Protein AF-A0A535BPN7-F1 (afdb_monomer_lite)

Foldseek 3Di:
DVLLLVLQLLLCVLPDDPVVSVVVSVVLVVLLCCCQPVVVVVVHDVVSNLVRPVSQVPVCVPPNHDVVSVVVSVVSSVVSNVNSVVSVVVVVVPD

Structure (mmCIF, N/CA/C/O backbone):
data_AF-A0A535BPN7-F1
#
_entry.id   AF-A0A535BPN7-F1
#
loop_
_atom_site.group_PDB
_atom_site.id
_atom_site.type_symbol
_atom_site.label_atom_id
_atom_site.label_alt_id
_atom_site.label_comp_id
_atom_site.label_asym_id
_atom_site.label_entity_id
_atom_site.label_seq_id
_atom_site.pdbx_PDB_ins_code
_atom_site.Cartn_x
_atom_site.Cartn_y
_atom_site.Cartn_z
_atom_site.occupancy
_atom_site.B_iso_or_equiv
_atom_site.auth_seq_id
_atom_site.auth_comp_id
_atom_site.auth_asym_id
_atom_site.auth_atom_id
_atom_site.pdbx_PDB_model_num
ATOM 1 N N . MET A 1 1 ? 5.587 -2.097 6.733 1.00 77.25 1 MET A N 1
ATOM 2 C CA . MET A 1 1 ? 5.342 -0.881 5.925 1.00 77.25 1 MET A CA 1
ATOM 3 C C . MET A 1 1 ? 6.377 -0.691 4.827 1.00 77.25 1 MET A C 1
ATOM 5 O O . MET A 1 1 ? 5.975 -0.725 3.676 1.00 77.25 1 MET A O 1
ATOM 9 N N . ALA A 1 2 ? 7.679 -0.599 5.127 1.00 82.88 2 ALA A N 1
ATOM 10 C CA . ALA A 1 2 ? 8.717 -0.461 4.091 1.00 82.88 2 ALA A CA 1
ATOM 11 C C . ALA A 1 2 ? 8.638 -1.536 2.986 1.00 82.88 2 ALA A C 1
ATOM 13 O O . ALA A 1 2 ? 8.632 -1.196 1.811 1.00 82.88 2 ALA A O 1
ATOM 14 N N . LEU A 1 3 ? 8.457 -2.813 3.354 1.00 85.50 3 LEU A N 1
ATOM 15 C CA . LEU A 1 3 ? 8.269 -3.906 2.389 1.00 85.50 3 LEU A CA 1
ATOM 16 C C . LEU A 1 3 ? 7.042 -3.710 1.481 1.00 85.50 3 LEU A C 1
ATOM 18 O O . LEU A 1 3 ? 7.096 -4.032 0.305 1.00 85.50 3 LEU A O 1
ATOM 22 N N . PHE A 1 4 ? 5.942 -3.178 2.016 1.00 87.88 4 PHE A N 1
ATOM 23 C CA . PHE A 1 4 ? 4.713 -2.961 1.249 1.00 87.88 4 PHE A CA 1
ATOM 24 C C . PHE A 1 4 ? 4.885 -1.822 0.239 1.00 87.88 4 PHE A C 1
ATOM 26 O O . PHE A 1 4 ? 4.519 -1.958 -0.922 1.00 87.88 4 PHE A O 1
ATOM 33 N N . VAL A 1 5 ? 5.530 -0.732 0.662 1.00 90.44 5 VAL A N 1
ATOM 34 C CA . VAL A 1 5 ? 5.913 0.375 -0.226 1.00 90.44 5 VAL A CA 1
ATOM 35 C C . VAL A 1 5 ? 6.876 -0.119 -1.309 1.00 90.44 5 VAL A C 1
ATOM 37 O O . VAL A 1 5 ? 6.675 0.168 -2.486 1.00 90.44 5 VAL A O 1
ATOM 40 N N . ALA A 1 6 ? 7.874 -0.922 -0.932 1.00 89.75 6 ALA A N 1
ATOM 41 C CA . ALA A 1 6 ? 8.812 -1.525 -1.871 1.00 89.75 6 ALA A CA 1
ATOM 42 C C . ALA A 1 6 ? 8.116 -2.473 -2.858 1.00 89.75 6 ALA A C 1
ATOM 44 O O . ALA A 1 6 ? 8.455 -2.462 -4.033 1.00 89.75 6 ALA A O 1
ATOM 45 N N . ALA A 1 7 ? 7.118 -3.245 -2.422 1.00 90.75 7 ALA A N 1
ATOM 46 C CA . ALA A 1 7 ? 6.336 -4.116 -3.296 1.00 90.75 7 ALA A CA 1
ATOM 47 C C . ALA A 1 7 ? 5.533 -3.327 -4.341 1.00 90.75 7 ALA A C 1
ATOM 49 O O . ALA A 1 7 ? 5.464 -3.741 -5.496 1.00 90.75 7 ALA A O 1
ATOM 50 N N . ILE A 1 8 ? 4.962 -2.181 -3.957 1.00 90.56 8 ILE A N 1
ATOM 51 C CA . ILE A 1 8 ? 4.248 -1.293 -4.885 1.00 90.56 8 IL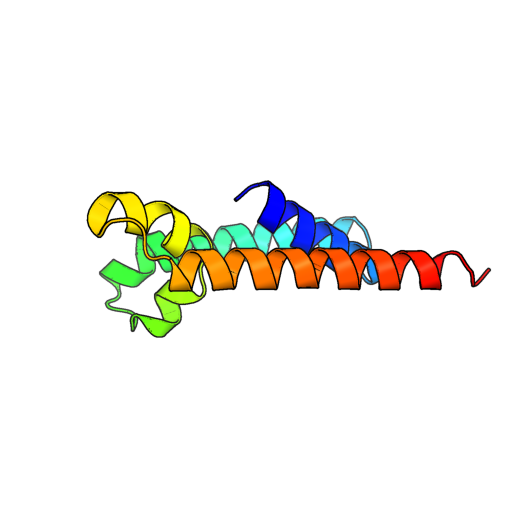E A CA 1
ATOM 52 C C . ILE A 1 8 ? 5.219 -0.674 -5.890 1.00 90.56 8 ILE A C 1
ATOM 54 O O . ILE A 1 8 ? 4.927 -0.698 -7.082 1.00 90.56 8 ILE A O 1
ATOM 58 N N . GLY A 1 9 ? 6.370 -0.169 -5.434 1.00 91.38 9 GLY A N 1
ATOM 59 C CA . GLY A 1 9 ? 7.389 0.392 -6.330 1.00 91.38 9 GLY A CA 1
ATOM 60 C C . GLY A 1 9 ? 7.945 -0.668 -7.276 1.00 91.38 9 GLY A C 1
ATOM 61 O O . GLY A 1 9 ? 8.007 -0.475 -8.482 1.00 91.38 9 GLY A O 1
ATOM 62 N N . TYR A 1 10 ? 8.235 -1.857 -6.750 1.00 91.25 10 TYR A N 1
ATOM 63 C CA . TYR A 1 10 ? 8.669 -2.995 -7.553 1.00 91.25 10 TYR A CA 1
ATOM 64 C C . TYR A 1 10 ? 7.638 -3.368 -8.623 1.00 91.25 10 TYR A C 1
ATOM 66 O O . TYR A 1 10 ? 7.993 -3.534 -9.786 1.00 91.25 10 TYR A O 1
ATOM 74 N N . LEU A 1 11 ? 6.355 -3.444 -8.266 1.00 91.25 11 LEU A N 1
ATOM 75 C CA . LEU A 1 11 ? 5.286 -3.655 -9.236 1.00 91.25 11 LEU A CA 1
ATOM 76 C C . LEU A 1 11 ? 5.303 -2.551 -10.307 1.00 91.25 11 LEU A C 1
ATOM 78 O O . LEU A 1 11 ? 5.427 -2.837 -11.496 1.00 91.25 11 LEU A O 1
ATOM 82 N N . ALA A 1 12 ? 5.222 -1.292 -9.888 1.00 90.62 12 ALA A N 1
ATOM 83 C CA . ALA A 1 12 ? 5.142 -0.122 -10.754 1.00 90.62 12 ALA A CA 1
ATOM 84 C C . ALA A 1 12 ? 6.341 0.011 -11.715 1.00 90.62 12 ALA A C 1
ATOM 86 O O . ALA A 1 12 ? 6.141 0.284 -12.905 1.00 90.62 12 ALA A O 1
ATOM 87 N N . ALA A 1 13 ? 7.559 -0.293 -11.263 1.00 89.00 13 ALA A N 1
ATOM 88 C CA . ALA A 1 13 ? 8.780 -0.321 -12.071 1.00 89.00 13 ALA A CA 1
ATOM 89 C C . ALA A 1 13 ? 8.712 -1.295 -13.268 1.00 89.00 13 ALA A C 1
ATOM 91 O O . ALA A 1 13 ? 9.420 -1.126 -14.268 1.00 89.00 13 ALA A O 1
ATOM 92 N N . GLY A 1 14 ? 7.814 -2.285 -13.228 1.00 85.31 14 GLY A N 1
ATOM 93 C CA . GLY A 1 14 ? 7.526 -3.150 -14.370 1.00 85.31 14 GLY A CA 1
ATOM 94 C C . GLY A 1 14 ? 7.010 -2.385 -15.601 1.00 85.31 14 GLY A C 1
ATOM 95 O O . GLY A 1 14 ? 7.312 -2.768 -16.739 1.00 85.31 14 GLY A O 1
ATOM 96 N N . TRP A 1 15 ? 6.295 -1.273 -15.396 1.00 86.25 15 TRP A N 1
ATOM 97 C CA . TRP A 1 15 ? 5.669 -0.464 -16.454 1.00 86.25 15 TRP A CA 1
ATOM 98 C C . TRP A 1 15 ? 6.201 0.968 -16.550 1.00 86.25 15 TRP A C 1
ATOM 100 O O . TRP A 1 15 ? 6.196 1.542 -17.638 1.00 86.25 15 TRP A O 1
ATOM 110 N N . LEU A 1 16 ? 6.646 1.553 -15.442 1.00 89.25 16 LEU A N 1
ATOM 111 C CA . LEU A 1 16 ? 7.011 2.963 -15.356 1.00 89.25 16 LEU A CA 1
ATOM 112 C C . LEU A 1 16 ? 8.519 3.175 -15.525 1.00 89.25 16 LEU A C 1
ATOM 114 O O . LEU A 1 16 ? 9.341 2.317 -15.213 1.00 89.25 16 LEU A O 1
ATOM 118 N N . ARG A 1 17 ? 8.888 4.367 -16.008 1.00 87.56 17 ARG A N 1
ATOM 119 C CA . ARG A 1 17 ? 10.276 4.848 -15.942 1.00 87.56 17 ARG A CA 1
ATOM 120 C C . ARG A 1 17 ? 10.639 5.146 -14.485 1.00 87.56 17 ARG A C 1
ATOM 122 O O . ARG A 1 17 ? 9.783 5.617 -13.741 1.00 87.56 17 ARG A O 1
ATOM 129 N N . SER A 1 18 ? 11.912 4.995 -14.121 1.00 85.75 18 SER A N 1
ATOM 130 C CA . SER A 1 18 ? 12.406 5.222 -12.749 1.00 85.75 18 SER A CA 1
ATOM 131 C C . SER A 1 18 ? 11.938 6.556 -12.137 1.00 85.75 18 SER A C 1
ATOM 133 O O . SER A 1 18 ? 11.427 6.577 -11.024 1.00 85.75 18 SER A O 1
ATOM 135 N N . ALA A 1 19 ? 12.002 7.665 -12.886 1.00 88.19 19 ALA A N 1
ATOM 136 C CA . ALA A 1 19 ? 11.532 8.965 -12.395 1.00 88.19 19 ALA A CA 1
ATOM 137 C C . ALA A 1 19 ? 10.020 9.008 -12.088 1.00 88.19 19 ALA A C 1
ATOM 139 O O . ALA A 1 19 ? 9.601 9.659 -11.133 1.00 88.19 19 ALA A O 1
ATOM 140 N N . ALA A 1 20 ? 9.199 8.321 -12.888 1.00 92.50 20 ALA A N 1
ATOM 141 C CA . ALA A 1 20 ? 7.751 8.285 -12.693 1.00 92.50 20 ALA A CA 1
ATOM 142 C C . ALA A 1 20 ? 7.361 7.349 -11.543 1.00 92.50 20 ALA A C 1
ATOM 144 O O . ALA A 1 20 ? 6.436 7.662 -10.802 1.00 92.50 20 ALA A O 1
ATOM 145 N N . ASP A 1 21 ? 8.085 6.243 -11.371 1.00 91.12 21 ASP A N 1
ATOM 146 C CA . ASP A 1 21 ? 7.897 5.322 -10.251 1.00 91.12 21 ASP A CA 1
ATOM 147 C C . ASP A 1 21 ? 8.219 5.997 -8.907 1.00 91.12 21 ASP A C 1
ATOM 149 O O . ASP A 1 21 ? 7.386 6.027 -8.002 1.00 91.12 21 ASP A O 1
ATOM 153 N N . THR A 1 22 ? 9.364 6.680 -8.812 1.00 91.94 22 THR A N 1
ATOM 154 C CA . THR A 1 22 ? 9.705 7.483 -7.627 1.00 91.94 22 THR A CA 1
ATOM 155 C C . THR A 1 22 ? 8.632 8.532 -7.334 1.00 91.94 22 THR A C 1
ATOM 157 O O . THR A 1 22 ? 8.185 8.650 -6.194 1.00 91.94 22 THR A O 1
ATOM 160 N N . GLY A 1 23 ? 8.168 9.255 -8.361 1.00 94.69 23 GLY A N 1
ATOM 161 C CA . GLY A 1 23 ? 7.087 10.232 -8.213 1.00 94.69 23 GLY A CA 1
ATOM 162 C C . GLY A 1 23 ? 5.782 9.611 -7.706 1.00 94.69 23 GLY A C 1
ATOM 163 O O . GLY A 1 23 ? 5.148 10.171 -6.812 1.00 94.69 23 GLY A O 1
ATOM 164 N N . LEU A 1 24 ? 5.408 8.436 -8.221 1.00 94.75 24 LEU A N 1
ATOM 165 C CA . LEU A 1 24 ? 4.231 7.686 -7.782 1.00 94.75 24 LEU A CA 1
ATOM 166 C C . LEU A 1 24 ? 4.336 7.292 -6.306 1.00 94.75 24 LEU A C 1
ATOM 168 O O . LEU A 1 24 ? 3.389 7.508 -5.549 1.00 94.75 24 LEU A O 1
ATOM 172 N N . ILE A 1 25 ? 5.478 6.747 -5.886 1.00 94.75 25 ILE A N 1
ATOM 173 C CA . ILE A 1 25 ? 5.693 6.338 -4.495 1.00 94.75 25 ILE A CA 1
ATOM 174 C C . ILE A 1 25 ? 5.675 7.547 -3.560 1.00 94.75 25 ILE A C 1
ATOM 176 O O 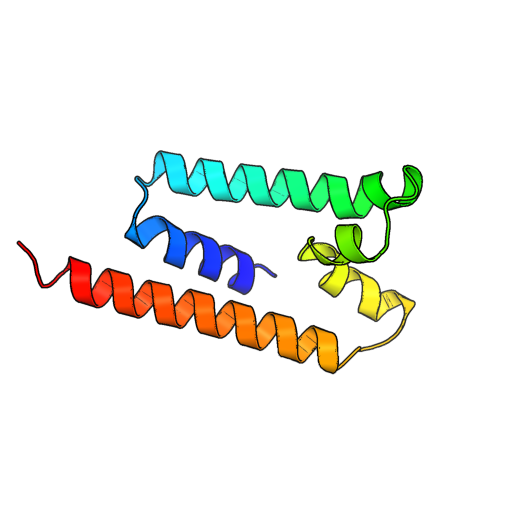. ILE A 1 25 ? 5.003 7.505 -2.528 1.00 94.75 25 ILE A O 1
ATOM 180 N N . SER A 1 26 ? 6.340 8.645 -3.923 1.00 94.44 26 SER A N 1
ATOM 181 C CA . SER A 1 26 ? 6.293 9.885 -3.141 1.00 94.44 26 SER A CA 1
ATOM 182 C C . SER A 1 26 ? 4.870 10.433 -3.019 1.00 94.44 26 SER A C 1
ATOM 184 O O . SER A 1 26 ? 4.448 10.800 -1.922 1.00 94.44 26 SER A O 1
ATOM 186 N N . PHE A 1 27 ? 4.110 10.447 -4.118 1.00 95.56 27 PHE A N 1
ATOM 187 C CA . PHE A 1 27 ? 2.718 10.893 -4.117 1.00 95.56 27 PHE A CA 1
ATOM 188 C C . PHE A 1 27 ? 1.831 10.003 -3.240 1.00 95.56 27 PHE A C 1
ATOM 190 O O . PHE A 1 27 ? 1.080 10.520 -2.415 1.00 95.56 27 PHE A O 1
ATOM 197 N N . LEU A 1 28 ? 1.944 8.677 -3.365 1.00 95.00 28 LEU A N 1
ATOM 198 C CA . LEU A 1 28 ? 1.196 7.723 -2.542 1.00 95.00 28 LEU A CA 1
ATOM 199 C C . LEU A 1 28 ? 1.489 7.905 -1.052 1.00 95.00 28 LEU A C 1
ATOM 201 O O . LEU A 1 28 ? 0.558 7.949 -0.250 1.00 95.00 28 LEU A O 1
ATOM 205 N N . LEU A 1 29 ? 2.763 8.058 -0.680 1.00 94.19 29 LEU A N 1
ATOM 206 C CA . LEU A 1 29 ? 3.157 8.300 0.709 1.00 94.19 29 LEU A CA 1
ATOM 207 C C . LEU A 1 29 ? 2.566 9.607 1.247 1.00 94.19 29 LEU A C 1
ATOM 209 O O . LEU A 1 29 ? 2.035 9.620 2.358 1.00 94.19 29 LEU A O 1
ATOM 213 N N . ALA A 1 30 ? 2.612 10.683 0.459 1.00 95.94 30 ALA A N 1
ATOM 214 C CA . ALA A 1 30 ? 2.003 11.955 0.834 1.00 95.94 30 ALA A CA 1
ATOM 215 C C . ALA A 1 30 ? 0.478 11.824 0.984 1.00 95.94 30 ALA A C 1
ATOM 217 O O . ALA A 1 30 ? -0.079 12.235 1.999 1.00 95.94 30 ALA A O 1
ATOM 218 N N . ALA A 1 31 ? -0.203 11.195 0.025 1.00 95.06 31 ALA A N 1
ATOM 219 C CA . ALA A 1 31 ? -1.647 10.978 0.081 1.00 95.06 31 ALA A CA 1
ATOM 220 C C . ALA A 1 31 ? -2.052 10.156 1.316 1.00 95.06 31 ALA A C 1
ATOM 222 O O . ALA A 1 31 ? -2.969 10.538 2.043 1.00 95.06 31 ALA A O 1
ATOM 223 N N . TRP A 1 32 ? -1.340 9.066 1.605 1.00 94.31 32 TRP A N 1
ATOM 224 C CA . TRP A 1 32 ? -1.561 8.252 2.801 1.00 94.31 32 TRP A CA 1
ATOM 225 C C . TRP A 1 32 ? -1.311 9.013 4.099 1.00 94.31 32 TRP A C 1
ATOM 227 O O . TRP A 1 32 ? -2.063 8.833 5.059 1.00 94.31 32 TRP A O 1
ATOM 237 N N . PHE A 1 33 ? -0.307 9.892 4.126 1.00 92.69 33 PHE A N 1
ATOM 238 C CA . PHE A 1 33 ? -0.079 10.788 5.254 1.00 92.69 33 PHE A CA 1
ATOM 239 C C . PHE A 1 33 ? -1.295 11.696 5.483 1.00 92.69 33 PHE A C 1
ATOM 241 O O . PHE A 1 33 ? -1.854 11.704 6.580 1.00 92.69 33 PHE A O 1
ATOM 248 N N . PHE A 1 34 ? -1.770 12.390 4.445 1.00 94.50 34 PHE A N 1
ATOM 249 C CA . PHE A 1 34 ? -2.955 13.247 4.550 1.00 94.50 34 PHE A CA 1
ATOM 250 C C . PHE A 1 34 ? -4.194 12.467 5.005 1.00 94.50 34 PHE A C 1
ATOM 252 O O . PHE A 1 34 ? -4.874 12.889 5.937 1.00 94.50 34 PHE A O 1
ATOM 259 N N . ILE A 1 35 ? -4.468 11.307 4.405 1.00 93.00 35 ILE A N 1
ATOM 260 C CA . ILE A 1 35 ? -5.629 10.482 4.762 1.00 93.00 35 ILE A CA 1
ATOM 261 C C . ILE A 1 35 ? -5.579 10.058 6.233 1.00 93.00 35 ILE A C 1
ATOM 263 O O . ILE A 1 35 ? -6.595 10.129 6.917 1.00 93.00 35 ILE A O 1
ATOM 267 N N . THR A 1 36 ? -4.424 9.620 6.736 1.00 90.88 36 THR A N 1
ATOM 268 C CA . THR A 1 36 ? -4.325 9.099 8.107 1.00 90.88 36 THR A CA 1
ATOM 269 C C . THR A 1 36 ? -4.278 10.189 9.167 1.00 90.88 36 THR A C 1
ATOM 271 O O . THR A 1 36 ? -4.890 10.009 10.214 1.00 90.88 36 THR A O 1
ATOM 274 N N . PHE A 1 37 ? -3.568 11.291 8.924 1.00 89.94 37 PHE A N 1
ATOM 275 C CA . PHE A 1 37 ? -3.347 12.314 9.950 1.00 89.94 37 PHE A CA 1
ATOM 276 C C . PHE A 1 37 ? -4.321 13.488 9.856 1.00 89.94 37 PHE A C 1
ATOM 278 O O . PHE A 1 37 ? -4.706 14.034 10.881 1.00 89.94 37 PHE A O 1
ATOM 285 N N . VAL A 1 38 ? -4.750 13.863 8.649 1.00 92.75 38 VAL A N 1
ATOM 286 C CA . VAL A 1 38 ? -5.693 14.975 8.433 1.00 92.75 38 VAL A CA 1
ATOM 287 C C . VAL A 1 38 ? -7.122 14.457 8.247 1.00 92.75 38 VAL A C 1
ATOM 289 O O . VAL A 1 38 ? -8.079 15.095 8.675 1.00 92.75 38 VAL A O 1
ATOM 292 N N . GLY A 1 39 ? -7.291 13.275 7.652 1.00 91.62 39 GLY A N 1
ATOM 293 C CA . GLY A 1 39 ? -8.604 12.679 7.400 1.00 91.62 39 GLY A CA 1
ATOM 294 C C . GLY A 1 39 ? -9.514 12.522 8.628 1.00 91.62 39 GLY A C 1
ATOM 295 O O . GLY A 1 39 ? -10.701 12.835 8.508 1.00 91.62 39 GLY A O 1
ATOM 296 N N . PRO A 1 40 ? -9.016 12.088 9.803 1.00 90.12 40 PRO A N 1
ATOM 297 C CA . PRO A 1 40 ? -9.834 12.006 11.014 1.00 90.12 40 PRO A CA 1
ATOM 298 C C . PRO A 1 40 ? -10.380 13.366 11.469 1.00 90.12 40 PRO A C 1
ATOM 300 O O . PRO A 1 40 ? -11.557 13.460 11.812 1.00 90.12 40 PRO A O 1
ATOM 303 N N . GLU A 1 41 ? -9.570 14.427 11.389 1.00 91.06 41 GLU A N 1
ATOM 304 C CA . GLU A 1 41 ? -9.979 15.806 11.716 1.00 91.06 41 GLU A CA 1
ATOM 305 C C . GLU A 1 41 ? -11.063 16.318 10.757 1.00 91.06 41 GLU A C 1
ATOM 307 O O . GLU A 1 41 ? -11.996 17.019 11.149 1.00 91.06 41 GLU A O 1
ATOM 312 N N . LEU A 1 42 ? -10.994 15.892 9.493 1.00 92.75 42 LEU A N 1
ATOM 313 C CA . LEU A 1 42 ? -12.010 16.162 8.475 1.00 92.75 42 LEU A CA 1
ATOM 314 C C . LEU A 1 42 ? -13.231 15.230 8.563 1.00 92.75 42 LEU A C 1
ATOM 316 O O . LEU A 1 42 ? -14.125 15.321 7.721 1.00 92.75 42 LEU A O 1
ATOM 320 N N . LYS A 1 43 ? -13.285 14.338 9.562 1.00 92.25 43 LYS A N 1
ATOM 321 C CA . LYS A 1 43 ? -14.350 13.340 9.759 1.00 92.25 43 LYS A CA 1
ATOM 322 C C . LYS A 1 43 ? -14.590 12.469 8.523 1.00 92.25 43 LYS A C 1
ATOM 324 O O . LYS A 1 43 ? -15.730 12.118 8.211 1.00 92.25 43 LYS A O 1
ATOM 329 N N . LEU A 1 44 ? -13.520 12.125 7.803 1.00 91.75 44 LEU A N 1
ATOM 330 C CA . LEU A 1 44 ? -13.624 11.220 6.663 1.00 91.75 44 LEU A CA 1
ATOM 331 C C . LEU A 1 44 ? -14.177 9.856 7.107 1.00 91.75 44 LEU A C 1
ATOM 333 O O . LEU A 1 44 ? -13.858 9.388 8.204 1.00 91.75 44 LEU A O 1
ATOM 337 N N . PRO A 1 45 ? -14.982 9.190 6.260 1.00 93.00 45 PRO A N 1
ATOM 338 C CA . PRO A 1 45 ? -15.520 7.882 6.594 1.00 93.00 45 PRO A CA 1
ATOM 339 C C . PRO A 1 45 ? -14.392 6.861 6.776 1.00 93.00 45 PRO A C 1
ATOM 341 O O . PRO A 1 45 ? -13.355 6.919 6.111 1.00 93.00 45 PRO A O 1
ATOM 344 N N . GLU A 1 46 ? -14.622 5.875 7.646 1.00 87.44 46 GLU A N 1
ATOM 345 C CA . GLU A 1 46 ? -13.629 4.853 8.005 1.00 87.44 46 GLU A CA 1
ATOM 346 C C . GLU A 1 46 ? -13.095 4.092 6.779 1.00 87.44 46 GLU A C 1
ATOM 348 O O . GLU A 1 46 ? -11.918 3.739 6.720 1.00 87.44 46 GLU A O 1
ATOM 353 N N . ALA A 1 47 ? -13.940 3.900 5.761 1.00 89.25 47 ALA A N 1
ATOM 354 C CA . ALA A 1 47 ? -13.548 3.304 4.488 1.00 89.25 47 ALA A CA 1
ATOM 355 C C . ALA A 1 47 ? -12.413 4.084 3.797 1.00 89.25 47 ALA A C 1
ATOM 357 O O . ALA A 1 47 ? -11.490 3.469 3.269 1.00 89.25 47 ALA A O 1
ATOM 358 N N . THR A 1 48 ? -12.436 5.420 3.849 1.00 91.62 48 THR A N 1
ATOM 359 C CA . THR A 1 48 ? -11.374 6.265 3.286 1.00 91.62 48 THR A CA 1
ATOM 360 C C . THR A 1 48 ? -10.100 6.162 4.113 1.00 91.62 48 THR A C 1
ATOM 362 O O . THR A 1 48 ? -9.014 6.060 3.549 1.00 91.62 48 THR A O 1
ATOM 365 N N . LEU A 1 49 ? -10.214 6.116 5.444 1.00 90.12 49 LEU A N 1
ATOM 366 C CA . LEU A 1 49 ? -9.056 5.955 6.329 1.00 90.12 49 LEU A CA 1
ATOM 367 C C . LEU A 1 49 ? -8.336 4.620 6.070 1.00 90.12 49 LEU A C 1
ATOM 369 O O . LEU A 1 49 ? -7.108 4.585 5.997 1.00 90.12 49 LEU A O 1
ATOM 373 N N . LYS A 1 50 ? -9.102 3.550 5.822 1.00 89.94 50 LYS A N 1
ATOM 374 C CA . LYS A 1 50 ? -8.616 2.205 5.465 1.00 89.94 50 LYS A CA 1
ATOM 375 C C . LYS A 1 50 ? -7.893 2.118 4.115 1.00 89.94 50 LYS A C 1
ATOM 377 O O . LYS A 1 50 ? -7.251 1.102 3.856 1.00 89.94 50 LYS A O 1
ATOM 382 N N . LEU A 1 51 ? -7.957 3.146 3.263 1.00 89.75 51 LEU A N 1
ATOM 383 C CA . LEU A 1 51 ? -7.158 3.203 2.028 1.00 89.75 51 LEU A CA 1
ATOM 384 C C . LEU A 1 51 ? -5.683 3.508 2.298 1.00 89.75 51 LEU A C 1
ATOM 386 O O . LEU A 1 51 ? -4.832 3.235 1.450 1.00 89.75 51 LEU A O 1
ATOM 390 N N . SER A 1 52 ? -5.372 4.082 3.460 1.00 90.69 52 SER A N 1
ATOM 391 C CA . SER A 1 52 ? -3.999 4.369 3.848 1.00 90.69 52 SER A CA 1
ATOM 392 C C . SER A 1 52 ? -3.318 3.150 4.450 1.00 90.69 52 SER A C 1
ATOM 394 O O . SER A 1 52 ? -3.806 2.563 5.414 1.00 90.69 52 SER A O 1
ATOM 396 N N . ALA A 1 53 ? -2.124 2.814 3.961 1.00 88.31 53 ALA A N 1
ATOM 397 C CA . ALA A 1 53 ? -1.312 1.775 4.590 1.00 88.31 53 ALA A CA 1
ATOM 398 C C . ALA A 1 53 ? -0.919 2.141 6.037 1.00 88.31 53 ALA A C 1
ATOM 400 O O . ALA A 1 53 ? -0.764 1.254 6.877 1.00 88.31 53 ALA A O 1
ATOM 401 N N . PHE A 1 54 ? -0.811 3.438 6.361 1.00 89.00 54 PHE A N 1
ATOM 402 C CA . PHE A 1 54 ? -0.494 3.899 7.717 1.00 89.00 54 PHE A CA 1
ATOM 403 C C . PHE A 1 54 ? -1.614 3.621 8.714 1.00 89.00 54 PHE A C 1
ATOM 405 O O . PHE A 1 54 ? -1.323 3.359 9.883 1.00 89.00 54 PHE A O 1
ATOM 412 N N . TYR A 1 55 ? -2.872 3.599 8.258 1.00 86.88 55 TYR A N 1
ATOM 413 C CA . TYR A 1 55 ? -4.014 3.265 9.107 1.00 86.88 55 TYR A CA 1
ATOM 414 C C . TYR A 1 55 ? -3.794 1.926 9.807 1.00 86.88 55 TYR A C 1
ATOM 416 O O . TYR A 1 55 ? -3.917 1.842 11.026 1.00 86.88 55 TYR A O 1
ATOM 424 N N . TYR A 1 56 ? -3.365 0.910 9.059 1.00 85.69 56 TYR A N 1
ATOM 425 C CA . TYR A 1 56 ? -3.151 -0.439 9.577 1.00 85.69 56 TYR A CA 1
ATOM 426 C C . TYR A 1 56 ? -1.886 -0.619 10.416 1.00 85.69 56 TYR A C 1
ATOM 428 O O . TYR A 1 56 ? -1.729 -1.642 11.080 1.00 85.69 56 TYR A O 1
ATOM 436 N N . TYR A 1 57 ? -0.972 0.349 10.379 1.00 82.06 57 TYR A N 1
ATOM 437 C CA . TYR A 1 57 ? 0.189 0.363 11.262 1.00 82.06 57 TYR A CA 1
ATOM 438 C C . TYR A 1 57 ? -0.140 1.007 12.615 1.00 82.06 57 TYR A C 1
ATOM 440 O O . TYR A 1 57 ? 0.308 0.522 13.649 1.00 82.06 57 TYR A O 1
ATOM 448 N N . GLY A 1 58 ? -0.943 2.078 12.615 1.00 77.38 58 GLY A N 1
ATOM 449 C CA . GLY A 1 58 ? -1.314 2.811 13.829 1.00 77.38 58 GLY A CA 1
ATOM 450 C C . GLY A 1 58 ? -2.473 2.189 14.613 1.00 77.38 58 GLY A C 1
ATOM 451 O O . GLY A 1 58 ? -2.455 2.203 15.841 1.00 77.38 58 GLY A O 1
ATOM 452 N N . THR A 1 59 ? -3.469 1.601 13.938 1.00 79.31 59 THR A N 1
ATOM 453 C CA . THR A 1 59 ? -4.657 1.036 14.615 1.00 79.31 59 THR A CA 1
ATOM 454 C C . THR A 1 59 ? -4.352 -0.060 15.636 1.00 79.31 59 THR A C 1
ATOM 456 O O . THR A 1 59 ? -4.990 -0.021 16.689 1.00 79.31 59 THR A O 1
ATOM 459 N N . PRO A 1 60 ? -3.409 -0.999 15.409 1.00 81.25 60 PRO A N 1
ATOM 460 C CA . PRO A 1 60 ? -3.104 -2.038 16.389 1.00 81.25 60 PRO A CA 1
ATOM 461 C C . PRO A 1 60 ? -2.649 -1.505 17.751 1.00 81.25 60 PRO A C 1
ATOM 463 O O . PRO A 1 60 ? -2.909 -2.150 18.762 1.00 81.25 60 PRO A O 1
ATOM 466 N N . LEU A 1 61 ? -2.027 -0.319 17.787 1.00 77.75 61 LEU A N 1
ATOM 467 C CA . LEU A 1 61 ? -1.597 0.338 19.027 1.00 77.75 61 LEU A CA 1
ATOM 468 C C . LEU A 1 61 ? -2.778 0.838 19.871 1.00 77.75 61 LEU A C 1
ATOM 470 O O . LEU A 1 61 ? -2.642 0.993 21.078 1.00 77.75 61 LEU A O 1
ATOM 474 N N . LEU A 1 62 ? -3.922 1.096 19.235 1.00 79.88 62 LEU A N 1
ATOM 475 C CA . LEU A 1 62 ? -5.100 1.693 19.868 1.00 79.88 62 LEU A CA 1
ATOM 476 C C . LEU A 1 62 ? -6.246 0.688 20.063 1.00 79.88 62 LEU A C 1
ATOM 478 O O . LEU A 1 62 ? -7.002 0.800 21.020 1.00 79.88 62 LEU A O 1
ATOM 482 N N . HIS A 1 63 ? -6.376 -0.293 19.166 1.00 82.25 63 HIS A N 1
ATOM 483 C CA . HIS A 1 63 ? -7.532 -1.199 19.091 1.00 82.25 63 HIS A CA 1
ATOM 484 C C . HIS A 1 63 ? -7.148 -2.684 19.161 1.00 82.25 63 HIS A C 1
ATOM 486 O O . HIS A 1 63 ? -8.006 -3.551 19.003 1.00 82.25 63 HIS A O 1
ATOM 492 N N . GLY A 1 64 ? -5.865 -2.993 19.367 1.00 82.69 64 GLY A N 1
ATOM 493 C CA . GLY A 1 64 ? -5.352 -4.358 19.323 1.00 82.69 64 GLY A CA 1
ATOM 494 C C . GLY A 1 64 ? -5.188 -4.905 17.900 1.00 82.69 64 GLY A C 1
ATOM 495 O O . GLY A 1 64 ? -5.609 -4.311 16.903 1.00 82.69 64 GLY A O 1
ATOM 496 N N . LEU A 1 65 ? -4.519 -6.054 17.792 1.00 85.31 65 LEU A N 1
ATOM 497 C CA . LEU A 1 65 ? -4.179 -6.661 16.507 1.00 85.31 65 LEU A CA 1
ATOM 498 C C . LEU A 1 65 ? -5.428 -7.224 15.808 1.00 85.31 65 LEU A C 1
ATOM 500 O O . LEU A 1 65 ? -5.978 -8.248 16.206 1.00 85.31 65 LEU A O 1
ATOM 504 N N . GLN A 1 66 ? -5.835 -6.594 14.709 1.00 87.62 66 GLN A N 1
ATOM 505 C CA . GLN A 1 66 ? -6.941 -7.075 13.882 1.00 87.62 66 GLN A CA 1
ATOM 506 C C . GLN A 1 66 ? -6.423 -8.040 12.811 1.00 87.62 66 GLN A C 1
ATOM 508 O O . GLN A 1 66 ? -5.935 -7.616 11.762 1.00 87.62 66 GLN A O 1
ATOM 513 N N . LEU A 1 67 ? -6.546 -9.347 13.061 1.00 88.62 67 LEU A N 1
ATOM 514 C CA . LEU A 1 67 ? -6.022 -10.402 12.178 1.00 88.62 67 LEU A CA 1
ATOM 515 C C . LEU A 1 67 ? -6.531 -10.300 10.734 1.00 88.62 67 LEU A C 1
ATOM 517 O O . LEU A 1 67 ? -5.764 -10.527 9.803 1.00 88.62 67 LEU A O 1
ATOM 521 N N . ALA A 1 68 ? -7.791 -9.903 10.540 1.00 88.44 68 ALA A N 1
ATOM 522 C CA . ALA A 1 68 ? -8.360 -9.699 9.209 1.00 88.44 68 ALA A CA 1
ATOM 523 C C . ALA A 1 68 ? -7.601 -8.617 8.421 1.00 88.44 68 ALA A C 1
ATOM 525 O O . ALA A 1 68 ? -7.219 -8.836 7.275 1.00 88.44 68 ALA A O 1
ATOM 526 N N . ASN A 1 69 ? -7.302 -7.480 9.054 1.00 86.94 69 ASN A N 1
ATOM 527 C CA . ASN A 1 69 ? -6.546 -6.397 8.424 1.00 86.94 69 ASN A CA 1
ATOM 528 C C . ASN A 1 69 ? -5.109 -6.821 8.108 1.00 86.94 69 ASN A C 1
ATOM 530 O O . ASN A 1 69 ? -4.581 -6.499 7.043 1.00 86.94 69 ASN A O 1
ATOM 534 N N . VAL A 1 70 ? -4.485 -7.577 9.015 1.00 88.69 70 VAL A N 1
ATOM 535 C CA . VAL A 1 70 ? -3.148 -8.140 8.790 1.00 88.69 70 VAL A CA 1
ATOM 536 C C . VAL A 1 70 ? -3.161 -9.063 7.571 1.00 88.69 70 VAL A C 1
ATOM 538 O O . VAL A 1 70 ? -2.322 -8.908 6.684 1.00 88.69 70 VAL A O 1
ATOM 541 N N . ALA A 1 71 ? -4.137 -9.971 7.484 1.00 91.06 71 ALA A N 1
ATOM 542 C CA . ALA A 1 71 ? -4.284 -10.881 6.353 1.00 91.06 71 ALA A CA 1
ATOM 543 C C . ALA A 1 71 ? -4.466 -10.127 5.027 1.00 91.06 71 ALA A C 1
ATOM 545 O O . ALA A 1 71 ? -3.820 -10.475 4.040 1.00 91.06 71 ALA A O 1
ATOM 546 N N . VAL A 1 72 ? -5.272 -9.058 5.011 1.00 89.25 72 VAL A N 1
ATOM 547 C CA . VAL A 1 72 ? -5.468 -8.211 3.822 1.00 89.25 72 VAL A CA 1
ATOM 548 C C . VAL A 1 72 ? -4.149 -7.593 3.356 1.00 89.25 72 VAL A C 1
ATOM 550 O O . VAL A 1 72 ? -3.807 -7.706 2.183 1.00 89.25 72 VAL A O 1
ATOM 553 N N . ILE A 1 73 ? -3.367 -6.984 4.250 1.00 89.12 73 ILE A N 1
ATOM 554 C CA .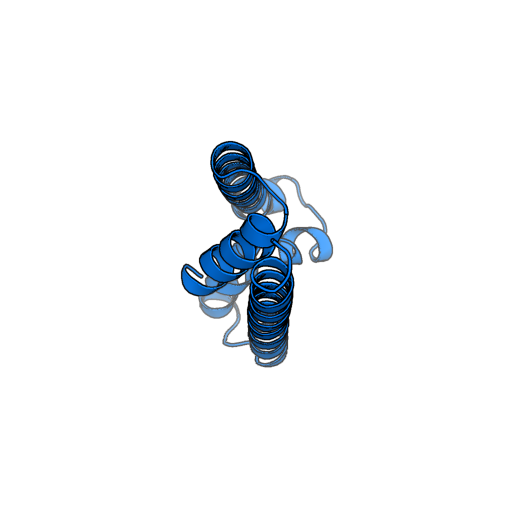 ILE A 1 73 ? -2.101 -6.330 3.870 1.00 89.12 73 ILE A CA 1
ATOM 555 C C . ILE A 1 73 ? -1.084 -7.346 3.360 1.00 89.12 73 ILE A C 1
ATOM 557 O O . ILE A 1 73 ? -0.393 -7.083 2.375 1.00 89.12 73 ILE A O 1
ATOM 561 N N . VAL A 1 74 ? -0.998 -8.508 4.013 1.00 91.31 74 VAL A N 1
ATOM 562 C CA . VAL A 1 74 ? -0.117 -9.598 3.581 1.00 91.31 74 VAL A CA 1
ATO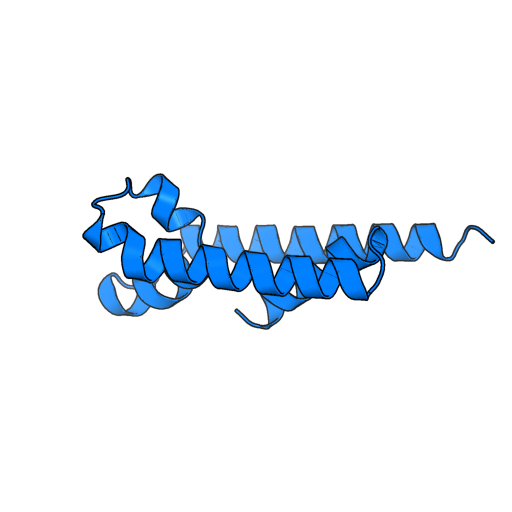M 563 C C . VAL A 1 74 ? -0.529 -10.093 2.197 1.00 91.31 74 VAL A C 1
ATOM 565 O O . VAL A 1 74 ? 0.326 -10.203 1.321 1.00 91.31 74 VAL A O 1
ATOM 568 N N . ALA A 1 75 ? -1.824 -10.323 1.968 1.00 93.19 75 ALA A N 1
ATOM 569 C CA . ALA A 1 75 ? -2.339 -10.772 0.678 1.00 93.19 75 ALA A CA 1
ATOM 570 C C . ALA A 1 75 ? -2.080 -9.745 -0.434 1.00 93.19 75 ALA A C 1
ATOM 572 O O . ALA A 1 75 ? -1.574 -10.107 -1.495 1.00 93.19 75 ALA A O 1
ATOM 573 N N . VAL A 1 76 ? -2.358 -8.460 -0.186 1.00 91.94 76 VAL A N 1
ATOM 574 C CA . VAL A 1 76 ? -2.112 -7.385 -1.162 1.00 91.94 76 VAL A CA 1
ATOM 575 C C . VAL A 1 76 ? -0.616 -7.237 -1.447 1.00 91.94 76 VAL A C 1
ATOM 577 O O . VAL A 1 76 ? -0.226 -7.103 -2.605 1.00 91.94 76 VAL A O 1
ATOM 580 N N . GLY A 1 77 ? 0.237 -7.310 -0.422 1.00 92.19 77 GLY A N 1
ATOM 581 C CA . GLY A 1 77 ? 1.689 -7.230 -0.587 1.00 92.19 77 GLY A CA 1
ATOM 582 C C . GLY A 1 77 ? 2.244 -8.409 -1.385 1.00 92.19 77 GLY A C 1
ATOM 583 O O . GLY A 1 77 ? 3.017 -8.212 -2.320 1.00 92.19 77 GLY A O 1
ATOM 584 N N . ALA A 1 78 ? 1.804 -9.628 -1.067 1.00 94.62 78 ALA A N 1
ATOM 585 C CA . ALA A 1 78 ? 2.178 -10.832 -1.803 1.00 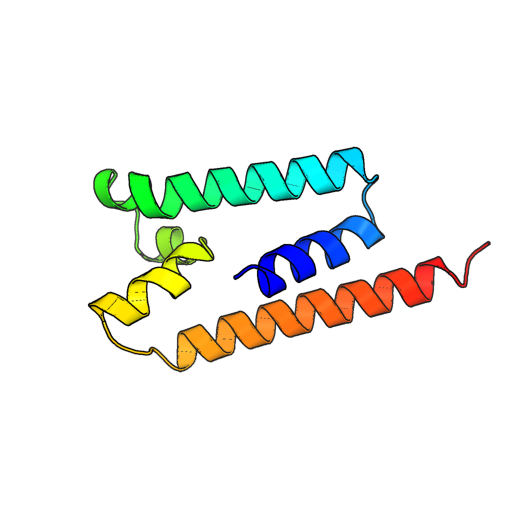94.62 78 ALA A CA 1
ATOM 586 C C . ALA A 1 78 ? 1.715 -10.770 -3.266 1.00 94.62 78 ALA A C 1
ATOM 588 O O . ALA A 1 78 ? 2.487 -11.099 -4.165 1.00 94.62 78 ALA A O 1
ATOM 589 N N . ALA A 1 79 ? 0.493 -10.291 -3.518 1.00 95.12 79 ALA A N 1
ATOM 590 C CA . ALA A 1 79 ? -0.024 -10.099 -4.868 1.00 95.12 79 ALA A CA 1
ATOM 591 C C . ALA A 1 79 ? 0.793 -9.061 -5.652 1.00 95.12 79 ALA A C 1
ATOM 593 O O . ALA A 1 79 ? 1.157 -9.319 -6.797 1.00 95.12 79 ALA A O 1
ATOM 594 N N . ALA A 1 80 ? 1.135 -7.921 -5.041 1.00 93.31 80 ALA A N 1
ATOM 595 C CA . ALA A 1 80 ? 1.968 -6.900 -5.675 1.00 93.31 80 ALA A CA 1
ATOM 596 C C . ALA A 1 80 ? 3.356 -7.445 -6.047 1.00 93.31 80 ALA A C 1
ATOM 598 O O . ALA A 1 80 ? 3.813 -7.248 -7.172 1.00 93.31 80 ALA A O 1
ATOM 599 N N . LEU A 1 81 ? 3.993 -8.196 -5.142 1.00 93.19 81 LEU A N 1
ATOM 600 C CA . LEU A 1 81 ? 5.274 -8.850 -5.417 1.00 93.19 81 LEU A CA 1
ATOM 601 C C . LEU A 1 81 ? 5.153 -9.874 -6.548 1.00 93.19 81 LEU A C 1
ATOM 603 O O . LEU A 1 81 ? 5.920 -9.809 -7.503 1.00 93.19 81 LEU A O 1
ATOM 607 N N . ALA A 1 82 ? 4.166 -10.771 -6.483 1.00 94.00 82 ALA A N 1
ATOM 608 C CA . ALA A 1 82 ? 3.954 -11.798 -7.499 1.00 94.00 82 ALA A CA 1
ATOM 609 C C . ALA A 1 82 ? 3.707 -11.186 -8.885 1.00 94.00 82 ALA A C 1
ATOM 611 O O . ALA A 1 82 ? 4.322 -11.601 -9.867 1.00 94.00 82 ALA A O 1
ATOM 612 N N . LEU A 1 83 ? 2.849 -10.166 -8.969 1.00 92.94 83 LEU A N 1
ATOM 613 C CA . LEU A 1 83 ? 2.577 -9.449 -10.213 1.00 92.94 83 LEU A CA 1
ATOM 614 C C . LEU A 1 83 ? 3.818 -8.711 -10.731 1.00 92.94 83 LEU A C 1
ATOM 616 O O . LEU A 1 83 ? 4.076 -8.750 -11.935 1.00 92.94 83 LEU A O 1
ATOM 620 N N . GLY A 1 84 ? 4.607 -8.093 -9.847 1.00 90.00 84 GLY A N 1
ATOM 621 C CA . GLY A 1 84 ? 5.881 -7.468 -10.203 1.00 90.00 84 GLY A CA 1
ATOM 622 C C . GLY A 1 84 ? 6.860 -8.485 -10.785 1.00 90.00 84 GLY A C 1
ATOM 623 O O . GLY A 1 84 ? 7.368 -8.294 -11.889 1.00 90.00 84 GLY A O 1
ATOM 624 N N . THR A 1 85 ? 7.046 -9.621 -10.110 1.00 90.88 85 THR A N 1
ATOM 625 C CA . THR A 1 85 ? 7.934 -10.700 -10.561 1.00 90.88 85 THR A CA 1
ATOM 626 C C . THR A 1 85 ? 7.483 -11.268 -11.901 1.00 90.88 85 THR A C 1
ATOM 628 O O . THR A 1 85 ? 8.298 -11.399 -12.810 1.00 90.88 85 THR A O 1
ATOM 631 N N . LEU A 1 86 ? 6.186 -11.539 -12.073 1.00 90.12 86 LEU A N 1
ATOM 632 C CA . LEU A 1 86 ? 5.626 -11.986 -13.352 1.00 90.12 86 LEU A CA 1
ATOM 633 C C . LEU A 1 86 ? 5.855 -10.959 -14.464 1.00 90.12 86 LEU A C 1
ATOM 635 O O . LEU A 1 86 ? 6.162 -11.328 -15.601 1.00 90.12 86 LEU A O 1
ATOM 639 N N . ARG A 1 87 ? 5.703 -9.667 -14.157 1.00 89.56 87 ARG A N 1
ATOM 640 C CA . ARG A 1 87 ? 5.881 -8.593 -15.132 1.00 89.56 87 ARG A CA 1
ATOM 641 C C . ARG A 1 87 ? 7.334 -8.451 -15.569 1.00 89.56 87 ARG A C 1
ATOM 643 O O . ARG A 1 87 ? 7.552 -8.280 -16.771 1.00 89.56 87 ARG A O 1
ATOM 650 N N . PHE A 1 88 ? 8.282 -8.513 -14.636 1.00 86.38 88 PHE A N 1
ATOM 651 C CA . PHE A 1 88 ? 9.717 -8.485 -14.929 1.00 86.38 88 PHE A CA 1
ATOM 652 C C . PHE A 1 88 ? 10.153 -9.727 -15.694 1.00 86.38 88 PHE A C 1
ATOM 654 O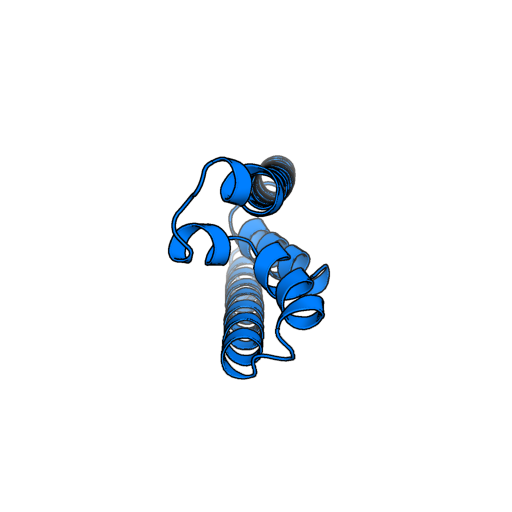 O . PHE A 1 88 ? 10.733 -9.588 -16.766 1.00 86.38 88 PHE A O 1
ATOM 661 N N . ALA A 1 89 ? 9.744 -10.915 -15.238 1.00 86.69 89 ALA A N 1
ATOM 662 C CA . ALA A 1 89 ? 10.040 -12.169 -15.921 1.00 86.69 89 ALA A CA 1
ATOM 663 C C . ALA A 1 89 ? 9.609 -12.127 -17.389 1.00 86.69 89 ALA A C 1
ATOM 665 O O . ALA A 1 89 ? 10.367 -12.558 -18.237 1.00 86.69 89 ALA A O 1
ATOM 666 N N . ARG A 1 90 ? 8.435 -11.557 -17.703 1.00 83.75 90 ARG A N 1
ATOM 667 C CA . ARG A 1 90 ? 7.953 -11.380 -19.087 1.00 83.75 90 ARG A CA 1
ATOM 668 C C . ARG A 1 90 ? 8.637 -10.245 -19.854 1.00 83.75 90 ARG A C 1
ATOM 670 O O . ARG A 1 90 ? 8.634 -10.279 -21.078 1.00 83.75 90 ARG A O 1
ATOM 677 N N . LYS A 1 91 ? 9.154 -9.223 -19.165 1.00 76.12 91 LYS A N 1
ATOM 678 C CA . LYS A 1 91 ? 9.858 -8.086 -19.783 1.00 76.12 91 LYS A CA 1
ATOM 679 C C . LYS A 1 91 ? 11.217 -8.517 -20.327 1.00 76.12 91 LYS A C 1
ATOM 681 O O . LYS A 1 91 ? 11.570 -8.090 -21.412 1.00 76.12 91 LYS A O 1
ATOM 686 N N . ASP A 1 92 ? 11.914 -9.387 -19.600 1.00 65.88 92 ASP A N 1
ATOM 687 C CA . ASP A 1 92 ? 13.280 -9.805 -19.932 1.00 65.88 92 ASP A CA 1
ATOM 688 C C . ASP A 1 92 ? 13.346 -10.852 -21.063 1.00 65.88 92 ASP A C 1
ATOM 690 O O . ASP A 1 92 ? 14.397 -11.040 -21.665 1.00 65.88 92 ASP A O 1
ATOM 694 N N . ILE A 1 93 ? 12.229 -11.514 -21.398 1.00 60.88 93 ILE A N 1
ATOM 695 C CA . ILE A 1 93 ? 12.147 -12.488 -22.514 1.00 60.88 93 ILE A CA 1
ATOM 696 C C . ILE A 1 93 ? 11.883 -11.814 -23.871 1.00 60.88 93 ILE A C 1
ATOM 698 O O . ILE A 1 93 ? 11.936 -12.478 -24.904 1.00 60.88 93 ILE A O 1
ATOM 702 N N . GLY A 1 94 ? 11.564 -10.518 -23.879 1.00 55.72 94 GLY A N 1
ATOM 703 C CA . GLY A 1 94 ? 11.392 -9.725 -25.092 1.00 55.72 94 GLY A CA 1
ATOM 704 C C . GLY A 1 94 ? 12.557 -8.758 -25.244 1.00 55.72 94 GLY A C 1
ATOM 705 O O . GLY A 1 94 ? 12.544 -7.698 -24.624 1.00 55.72 94 GLY A O 1
ATOM 706 N N . VAL A 1 95 ? 13.548 -9.141 -26.052 1.00 49.06 95 VAL A N 1
ATOM 707 C CA . VAL A 1 95 ? 14.441 -8.179 -26.721 1.00 49.06 95 VAL A CA 1
ATOM 708 C C . VAL A 1 95 ? 13.607 -7.308 -27.655 1.00 49.06 95 VAL A C 1
ATOM 710 O O . VAL A 1 95 ? 12.733 -7.882 -28.347 1.00 49.06 95 VAL A O 1
#

Sequence (95 aa):
MALFVAAIGYLAAGWLRSAADTGLISFLLAAWFFITFVGPELKLPEATLKLSAFYYYGTPLLHGLQLANVAVIVAVGAAALALGTLRFARKDIGV

pLDDT: mean 88.05, std 7.81, range [49.06, 95.94]

Radius of gyration: 15.39 Å; chains: 1; bounding box: 30×29×47 Å

Secondary structure (DSSP, 8-state):
-HHHHHHHHHHHHTTS-HHHHHHHHHHHHHHHHIIIIITTTTT--HHHHTTSTTHHHHHHHHH---HHHHHHHHHHHHHHHHHHHHHHHHHHT--